Protein AF-A0A7V3QE35-F1 (afdb_monomer_lite)

Secondary structure (DSSP, 8-state):
---SS-HHHHHHHHHHHHHHHHHHHH-------HHHHHHHHHHHHHHHHHHHHHHHSS--SSTHHHHHH-TT---SB-TTSPBPEEEEETTTEEEEEE-TTTTSSS-SGGGS-EEEE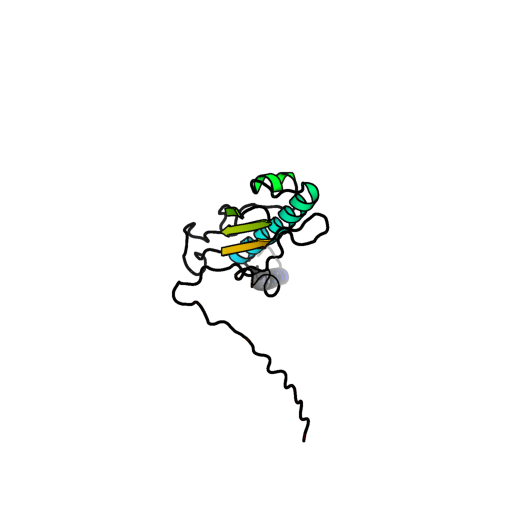EEPB-TTSPBS-----TT-TTTTT-TT--EE---TT--S-S---------------

Structure (mmCIF, N/CA/C/O backbone):
data_AF-A0A7V3QE35-F1
#
_entry.id   AF-A0A7V3QE35-F1
#
loop_
_atom_site.group_PDB
_atom_site.id
_atom_site.type_symbol
_atom_site.label_atom_id
_atom_site.label_alt_id
_atom_site.label_comp_id
_atom_site.label_asym_id
_atom_site.label_entity_id
_atom_site.label_seq_id
_atom_site.pdbx_PDB_ins_code
_atom_site.Cartn_x
_atom_site.Cartn_y
_atom_site.Cartn_z
_atom_site.occupancy
_atom_site.B_iso_or_equiv
_atom_site.auth_seq_id
_atom_site.auth_comp_id
_atom_site.auth_asym_id
_atom_site.auth_atom_id
_atom_site.pdbx_PDB_model_num
ATOM 1 N N . MET A 1 1 ? 42.810 25.151 -43.564 1.00 50.81 1 MET A N 1
ATOM 2 C CA . MET A 1 1 ? 42.186 25.463 -42.258 1.00 50.81 1 MET A CA 1
ATOM 3 C C . MET A 1 1 ? 43.028 24.820 -41.162 1.00 50.81 1 MET A C 1
ATOM 5 O O . MET A 1 1 ? 43.154 23.603 -41.152 1.00 50.81 1 MET A O 1
ATOM 9 N N . LYS A 1 2 ? 43.714 25.617 -40.331 1.00 57.84 2 LYS A N 1
ATOM 10 C CA . LYS A 1 2 ? 44.579 25.112 -39.246 1.00 57.84 2 LYS A CA 1
ATOM 11 C C . LYS A 1 2 ? 43.684 24.696 -38.074 1.00 57.84 2 LYS A C 1
ATOM 13 O O . LYS A 1 2 ? 42.766 25.433 -37.730 1.00 57.84 2 LYS A O 1
ATOM 18 N N . SER A 1 3 ? 43.899 23.505 -37.517 1.00 62.81 3 SER A N 1
ATOM 19 C CA . SER A 1 3 ? 43.069 22.973 -36.429 1.00 62.81 3 SER A CA 1
ATOM 20 C C . SER A 1 3 ? 43.090 23.911 -35.222 1.00 62.81 3 SER A C 1
ATOM 22 O O . SER A 1 3 ? 44.168 24.266 -34.752 1.00 62.81 3 SER A O 1
ATOM 24 N N . LEU A 1 4 ? 41.908 24.261 -34.716 1.00 70.75 4 LEU A N 1
ATOM 25 C CA . LEU A 1 4 ? 41.685 25.293 -33.695 1.00 70.75 4 LEU A CA 1
ATOM 26 C C . LEU A 1 4 ? 42.265 24.959 -32.300 1.00 70.75 4 LEU A C 1
ATOM 28 O O . LEU A 1 4 ? 42.264 25.818 -31.428 1.00 70.75 4 LEU A O 1
ATOM 32 N N . PHE A 1 5 ? 42.774 23.736 -32.079 1.00 64.31 5 PHE A N 1
ATOM 33 C CA . PHE A 1 5 ? 43.261 23.273 -30.773 1.00 64.31 5 PHE A CA 1
ATOM 34 C C . PHE A 1 5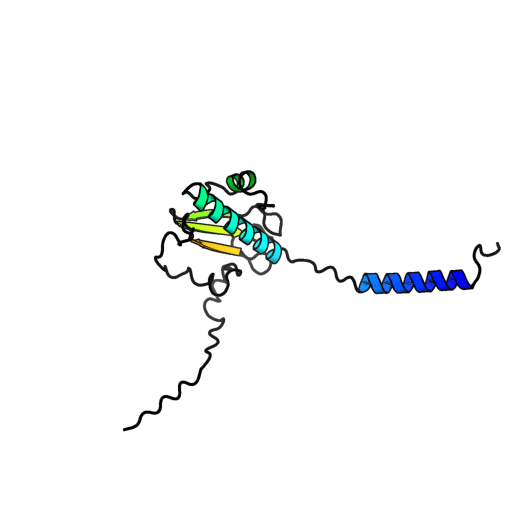 ? 44.579 22.480 -30.863 1.00 64.31 5 PHE A C 1
ATOM 36 O O . PHE A 1 5 ? 44.749 21.674 -31.789 1.00 64.31 5 PHE A O 1
ATOM 43 N N . PRO A 1 6 ? 45.502 22.652 -29.893 1.00 79.50 6 PRO A N 1
ATOM 44 C CA . PRO A 1 6 ? 46.772 21.931 -29.844 1.00 79.50 6 PRO A CA 1
ATOM 45 C C . PRO A 1 6 ? 46.554 20.421 -29.631 1.00 79.50 6 PRO A C 1
ATOM 47 O O . PRO A 1 6 ? 45.636 19.997 -28.928 1.00 79.50 6 PRO A O 1
ATOM 50 N N . LYS A 1 7 ? 47.419 19.584 -30.229 1.00 73.69 7 LYS A N 1
ATOM 51 C CA . LYS A 1 7 ? 47.351 18.106 -30.170 1.00 73.69 7 LYS A CA 1
ATOM 52 C C . LYS A 1 7 ? 47.069 17.504 -28.770 1.00 73.69 7 LYS A C 1
ATOM 54 O O . LYS A 1 7 ? 46.229 16.607 -28.723 1.00 73.69 7 LYS A O 1
ATOM 59 N N . PRO A 1 8 ? 47.668 17.965 -27.648 1.00 77.75 8 PRO A N 1
ATOM 60 C CA . PRO A 1 8 ? 47.385 17.388 -26.326 1.00 77.75 8 PRO A CA 1
ATOM 61 C C . PRO A 1 8 ? 45.942 17.611 -25.852 1.00 77.75 8 PRO A C 1
ATOM 63 O O . PRO A 1 8 ? 45.364 16.736 -25.216 1.00 77.75 8 PRO A O 1
ATOM 66 N N . TRP A 1 9 ? 45.318 18.735 -26.212 1.00 78.06 9 TRP A N 1
ATOM 67 C CA . TRP A 1 9 ? 43.931 19.022 -25.829 1.00 78.06 9 TRP A CA 1
ATOM 68 C C . TRP A 1 9 ? 42.937 18.104 -26.531 1.00 78.06 9 TRP A C 1
ATOM 70 O O . TRP A 1 9 ? 41.971 17.652 -25.926 1.00 78.06 9 TRP A O 1
ATOM 80 N N . ARG A 1 10 ? 43.205 17.757 -27.793 1.00 81.19 10 ARG A N 1
ATOM 81 C CA . ARG A 1 10 ? 42.373 16.809 -28.546 1.00 81.19 10 ARG A CA 1
ATOM 82 C C . ARG A 1 10 ? 42.381 15.421 -27.901 1.00 81.19 10 ARG A C 1
ATOM 84 O O . ARG A 1 10 ? 41.339 14.775 -27.864 1.00 81.19 10 ARG A O 1
ATOM 91 N N . MET A 1 11 ? 43.527 14.991 -27.367 1.00 82.19 11 MET A N 1
ATOM 92 C CA . MET A 1 11 ? 43.624 13.725 -26.634 1.00 82.19 11 MET A CA 1
ATOM 93 C C . MET A 1 11 ? 42.9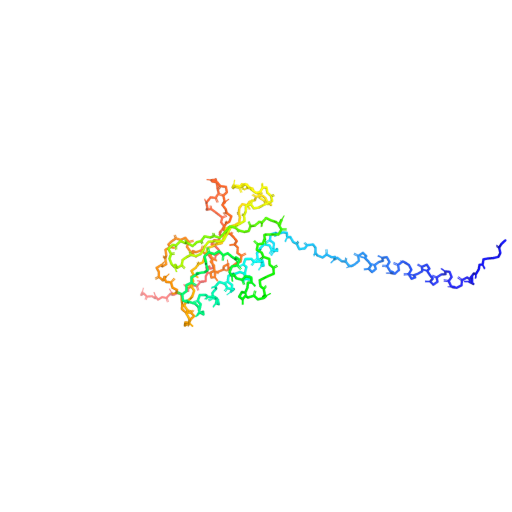21 13.786 -25.277 1.00 82.19 11 MET A C 1
ATOM 95 O O . MET A 1 11 ? 42.210 12.852 -24.929 1.00 82.19 11 MET A O 1
ATOM 99 N N . LEU A 1 12 ? 43.040 14.900 -24.550 1.00 84.88 12 LEU A N 1
ATOM 100 C CA . LEU A 1 12 ? 42.318 15.112 -23.292 1.00 84.88 12 LEU A CA 1
ATOM 101 C C . LEU A 1 12 ? 40.798 15.046 -23.472 1.00 84.88 12 LEU A C 1
ATOM 103 O O . LEU A 1 12 ? 40.135 14.332 -22.724 1.00 84.88 12 LEU A O 1
ATOM 107 N N . PHE A 1 13 ? 40.245 15.718 -24.486 1.00 86.00 13 PHE A N 1
ATOM 108 C CA . PHE A 1 13 ? 38.808 15.647 -24.772 1.00 86.00 13 PHE A CA 1
ATOM 109 C C . PHE A 1 13 ? 38.362 14.244 -25.195 1.00 86.00 13 PHE A C 1
ATOM 111 O O . PHE A 1 13 ? 37.300 13.793 -24.771 1.00 86.00 13 PHE A O 1
ATOM 118 N N . ALA A 1 14 ? 39.179 13.531 -25.978 1.00 85.25 14 ALA A N 1
ATOM 119 C CA . ALA A 1 14 ? 38.887 12.151 -26.354 1.00 85.25 14 ALA A CA 1
ATOM 120 C C . ALA A 1 14 ? 38.833 11.238 -25.118 1.00 85.25 14 ALA A C 1
ATOM 122 O O . ALA A 1 14 ? 37.825 10.560 -24.913 1.00 85.25 14 ALA A O 1
ATOM 123 N N . CYS A 1 15 ? 39.854 11.291 -24.255 1.00 88.06 15 CYS A N 1
ATOM 124 C CA . CYS A 1 15 ? 39.900 10.525 -23.009 1.00 88.06 15 CYS A CA 1
ATOM 125 C C . CYS A 1 15 ? 38.740 10.877 -22.073 1.00 88.06 15 CYS A C 1
ATOM 127 O O . CYS A 1 15 ? 38.105 9.975 -21.536 1.00 88.06 15 CYS A O 1
ATOM 129 N N . LEU A 1 16 ? 38.421 12.165 -21.914 1.00 89.69 16 LEU A N 1
ATOM 130 C CA . LEU A 1 16 ? 37.313 12.613 -21.071 1.00 89.69 16 LEU A CA 1
ATOM 131 C C . LEU A 1 16 ? 35.960 12.110 -21.597 1.00 89.69 16 LEU A C 1
ATOM 133 O O . LEU A 1 16 ? 35.123 11.691 -20.803 1.00 89.69 16 LEU A O 1
ATOM 137 N N . SER A 1 17 ? 35.760 12.086 -22.921 1.00 86.00 17 SER A N 1
ATOM 138 C CA . SER A 1 17 ? 34.525 11.559 -23.519 1.00 86.00 17 SER A CA 1
ATOM 139 C C . SER A 1 17 ? 34.371 10.049 -23.312 1.00 86.00 17 SER A C 1
ATOM 141 O O . SER A 1 17 ? 33.277 9.582 -23.001 1.00 86.00 17 SER A O 1
ATOM 143 N N . VAL A 1 18 ? 35.469 9.289 -23.405 1.00 89.88 18 VAL A N 1
ATOM 144 C CA . VAL A 1 18 ? 35.471 7.842 -23.151 1.00 89.88 18 VAL A CA 1
ATOM 145 C C . VAL A 1 18 ? 35.205 7.570 -21.673 1.00 89.88 18 VAL A C 1
ATOM 147 O O . VAL A 1 18 ? 34.380 6.720 -21.347 1.00 89.88 18 VAL A O 1
ATOM 150 N N . LEU A 1 19 ? 35.837 8.330 -20.774 1.00 88.44 19 LEU A N 1
ATOM 151 C CA . LEU A 1 19 ? 35.637 8.190 -19.333 1.00 88.44 19 LEU A CA 1
ATOM 152 C C . LEU A 1 19 ? 34.190 8.509 -18.930 1.00 88.44 19 LEU A C 1
ATOM 154 O O . LEU A 1 19 ? 33.588 7.760 -18.165 1.00 88.44 19 LEU A O 1
ATOM 158 N N . ALA A 1 20 ? 33.611 9.577 -19.489 1.00 85.81 20 ALA A N 1
ATOM 159 C CA . ALA A 1 20 ? 32.211 9.936 -19.284 1.00 85.81 20 ALA A CA 1
ATOM 160 C C . ALA A 1 20 ? 31.256 8.860 -19.827 1.00 85.81 20 ALA A C 1
ATOM 162 O O . ALA A 1 20 ? 30.291 8.507 -19.154 1.00 85.81 20 ALA A O 1
ATOM 163 N N . GLY A 1 21 ? 31.545 8.287 -21.001 1.00 83.56 21 GLY A N 1
ATOM 164 C CA . GLY A 1 21 ? 30.770 7.180 -21.564 1.00 83.56 21 GLY A CA 1
ATOM 165 C C . GLY A 1 21 ? 30.778 5.937 -20.670 1.00 83.56 21 GLY A C 1
ATOM 166 O O . GLY A 1 21 ? 29.724 5.359 -20.416 1.00 83.56 21 GLY A O 1
ATOM 167 N N . VAL A 1 22 ? 31.941 5.565 -20.125 1.00 83.94 22 VAL A N 1
ATOM 168 C CA . VAL A 1 22 ? 32.060 4.445 -19.175 1.00 83.94 22 VAL A CA 1
ATOM 169 C C . VAL A 1 22 ? 31.296 4.739 -17.880 1.00 83.94 22 VAL A C 1
ATOM 171 O O . VAL A 1 22 ? 30.540 3.888 -17.420 1.00 83.94 22 VAL A O 1
ATOM 174 N N . LEU A 1 23 ? 31.412 5.950 -17.328 1.00 80.62 23 LEU A N 1
ATOM 175 C CA . LEU A 1 23 ? 30.668 6.373 -16.134 1.00 80.62 23 LEU A CA 1
ATOM 176 C C . LEU A 1 23 ? 29.146 6.296 -16.327 1.00 80.62 23 LEU A C 1
ATOM 178 O O . LEU A 1 23 ? 28.443 5.813 -15.443 1.00 80.62 23 LEU A O 1
ATOM 182 N N . LEU A 1 24 ? 28.639 6.707 -17.491 1.00 75.12 24 LEU A N 1
ATOM 183 C CA . LEU A 1 24 ? 27.208 6.647 -17.799 1.00 75.12 24 LEU A CA 1
ATOM 184 C C . LEU A 1 24 ? 26.694 5.209 -17.956 1.00 75.12 24 LEU A C 1
ATOM 186 O O . LEU A 1 24 ? 25.580 4.923 -17.530 1.00 75.12 24 LEU A O 1
ATOM 190 N N . ILE A 1 25 ? 27.503 4.293 -18.502 1.00 74.38 25 ILE A N 1
ATOM 191 C CA . ILE A 1 25 ? 27.158 2.861 -18.588 1.00 74.38 25 ILE A CA 1
ATOM 192 C C . ILE A 1 25 ? 27.103 2.220 -17.191 1.00 74.38 25 ILE A C 1
ATOM 194 O O . ILE A 1 25 ? 26.323 1.301 -16.953 1.00 74.38 25 ILE A O 1
ATOM 198 N N . TRP A 1 26 ? 27.913 2.710 -16.250 1.00 75.38 26 TRP A N 1
ATOM 199 C CA . TRP A 1 26 ? 27.956 2.201 -14.877 1.00 75.38 26 TRP A CA 1
ATOM 200 C C . TRP A 1 26 ? 26.853 2.780 -13.984 1.00 75.38 26 TRP A C 1
ATOM 202 O O . TRP A 1 26 ? 26.513 2.169 -12.967 1.00 75.38 26 TRP A O 1
ATOM 212 N N . CYS A 1 27 ? 26.229 3.892 -14.384 1.00 73.00 27 CYS A N 1
ATOM 213 C CA . CYS A 1 27 ? 24.982 4.382 -13.802 1.00 73.00 27 CYS A CA 1
ATOM 214 C C . CYS A 1 27 ? 23.812 3.461 -14.180 1.00 73.00 27 CYS A C 1
ATOM 216 O O . CYS A 1 27 ? 22.945 3.795 -14.984 1.00 73.00 27 CYS A O 1
ATOM 218 N N . ASN A 1 28 ? 23.768 2.286 -13.559 1.00 61.97 28 ASN A N 1
ATOM 219 C CA . ASN A 1 28 ? 22.600 1.420 -13.573 1.00 61.97 28 ASN A CA 1
ATOM 220 C C . ASN A 1 28 ? 21.475 2.119 -12.803 1.00 61.97 28 ASN A C 1
ATOM 222 O O . ASN A 1 28 ? 21.395 2.036 -11.579 1.00 61.97 28 ASN A O 1
ATOM 226 N N . VAL A 1 29 ? 20.607 2.833 -13.520 1.00 64.62 29 VAL A N 1
ATOM 227 C CA . VAL A 1 29 ? 19.340 3.307 -12.964 1.00 64.62 29 VAL A CA 1
ATOM 228 C C . VAL A 1 29 ? 18.484 2.071 -12.708 1.00 64.62 29 VAL A C 1
ATOM 230 O O . VAL A 1 29 ? 17.982 1.441 -13.638 1.00 64.62 29 VAL A O 1
ATOM 233 N N . SER A 1 30 ? 18.339 1.693 -11.442 1.00 62.91 30 SER A N 1
ATOM 234 C CA . SER A 1 30 ? 17.440 0.623 -11.030 1.00 62.91 30 SER A CA 1
ATOM 235 C C . SER A 1 30 ? 15.997 1.049 -11.312 1.00 62.91 30 SER A C 1
ATOM 237 O O . SER A 1 30 ? 15.417 1.890 -10.623 1.00 62.91 30 SER A O 1
ATOM 239 N N . ILE A 1 31 ? 15.408 0.486 -12.369 1.00 73.50 31 ILE A N 1
ATOM 240 C CA . ILE A 1 31 ? 13.992 0.677 -12.688 1.00 73.50 31 ILE A CA 1
ATOM 241 C C . ILE A 1 31 ? 13.185 -0.049 -11.610 1.00 73.50 31 ILE A C 1
ATOM 243 O O . ILE A 1 31 ? 13.071 -1.272 -11.622 1.00 73.50 31 ILE A O 1
ATOM 247 N N . ILE A 1 32 ? 12.640 0.713 -10.661 1.00 80.50 32 ILE A N 1
ATOM 248 C CA . ILE A 1 32 ? 11.730 0.187 -9.637 1.00 80.50 32 ILE A CA 1
ATOM 249 C C . ILE A 1 32 ? 10.487 -0.360 -10.337 1.00 80.50 32 ILE A C 1
ATOM 251 O O . ILE A 1 32 ? 9.822 0.391 -11.066 1.00 80.50 32 ILE A O 1
ATOM 255 N N . SER A 1 33 ? 10.175 -1.632 -10.085 1.00 86.94 33 SER A N 1
ATOM 256 C CA . SER A 1 33 ? 9.019 -2.308 -10.668 1.00 86.94 33 SER A CA 1
ATOM 257 C C . SER A 1 33 ? 7.698 -1.637 -10.233 1.00 86.94 33 SER A C 1
ATOM 259 O O . SER A 1 33 ? 7.607 -1.112 -9.115 1.00 86.94 33 SER A O 1
ATOM 261 N N . PRO A 1 34 ? 6.662 -1.593 -11.091 1.00 89.56 34 PRO A N 1
ATOM 262 C CA . PRO A 1 34 ? 5.328 -1.122 -10.706 1.00 89.56 34 PRO A CA 1
ATOM 263 C C . PRO A 1 34 ? 4.763 -1.846 -9.478 1.00 89.56 34 PRO A C 1
ATOM 265 O O . PRO A 1 34 ? 4.091 -1.243 -8.642 1.00 89.56 34 PRO A O 1
ATOM 268 N N . GLU A 1 35 ? 5.070 -3.128 -9.332 1.00 86.75 35 GLU A N 1
ATOM 269 C CA . GLU A 1 35 ? 4.676 -3.952 -8.199 1.00 86.75 35 GLU A CA 1
ATOM 270 C C . GLU A 1 35 ? 5.264 -3.400 -6.891 1.00 86.75 35 GLU A C 1
ATOM 272 O O . GLU A 1 35 ? 4.527 -3.182 -5.927 1.00 86.75 35 GLU A O 1
ATOM 277 N N . ASP A 1 36 ? 6.563 -3.085 -6.878 1.00 85.12 36 ASP A N 1
ATOM 278 C CA . ASP A 1 36 ? 7.249 -2.532 -5.702 1.00 85.12 36 ASP A CA 1
ATOM 279 C C . ASP A 1 36 ? 6.741 -1.127 -5.346 1.00 85.12 36 ASP A C 1
ATOM 281 O O . ASP A 1 36 ? 6.594 -0.780 -4.167 1.00 85.12 36 ASP A O 1
ATOM 285 N N . ARG A 1 37 ? 6.420 -0.311 -6.361 1.00 86.62 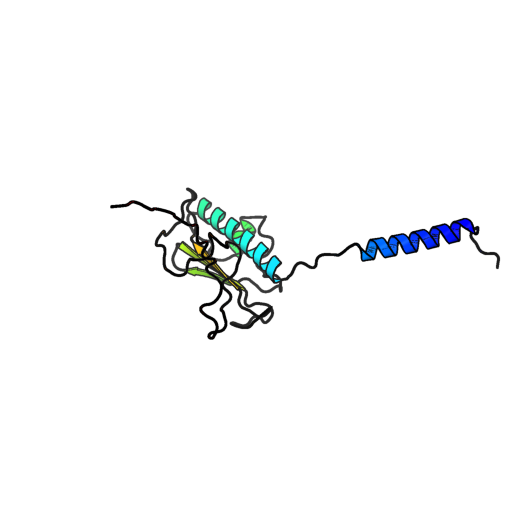37 ARG A N 1
ATOM 286 C CA . ARG A 1 37 ? 5.778 0.999 -6.149 1.00 86.62 37 ARG A CA 1
ATOM 287 C C . ARG A 1 37 ? 4.396 0.842 -5.530 1.00 86.62 37 ARG A C 1
ATOM 289 O O . ARG A 1 37 ? 4.108 1.508 -4.541 1.00 86.62 37 ARG A O 1
ATOM 296 N N . THR A 1 38 ? 3.578 -0.066 -6.067 1.00 89.75 38 THR A N 1
ATOM 297 C CA . THR A 1 38 ? 2.243 -0.374 -5.527 1.00 89.75 38 THR A CA 1
ATOM 298 C C . THR A 1 38 ? 2.350 -0.776 -4.065 1.00 89.75 38 THR A C 1
ATOM 300 O O . THR A 1 38 ? 1.647 -0.249 -3.206 1.00 89.75 38 THR A O 1
ATOM 303 N N . TYR A 1 39 ? 3.284 -1.674 -3.772 1.00 84.06 39 TYR A N 1
ATOM 304 C CA . TYR A 1 39 ? 3.542 -2.154 -2.429 1.00 84.06 39 TYR A CA 1
ATOM 305 C C . TYR A 1 39 ? 3.940 -1.018 -1.460 1.00 84.06 39 TYR A C 1
ATOM 307 O O . TYR A 1 39 ? 3.432 -0.949 -0.335 1.00 84.06 39 TYR A O 1
ATOM 315 N N . THR A 1 40 ? 4.789 -0.088 -1.902 1.00 83.44 40 THR A N 1
ATOM 316 C CA . THR A 1 40 ? 5.190 1.084 -1.108 1.00 83.44 40 THR A CA 1
ATOM 317 C C . THR A 1 40 ? 3.992 1.994 -0.824 1.00 83.44 40 THR A C 1
ATOM 319 O O . THR A 1 40 ? 3.777 2.371 0.330 1.00 83.44 40 THR A O 1
ATOM 322 N N . SER A 1 41 ? 3.165 2.282 -1.835 1.00 86.38 41 SER A N 1
ATOM 323 C CA . SER A 1 41 ? 1.946 3.088 -1.678 1.00 86.38 41 SER A CA 1
ATOM 324 C C . SER A 1 41 ? 0.978 2.460 -0.671 1.00 86.38 41 SER A C 1
ATOM 326 O O . SER A 1 41 ? 0.525 3.129 0.256 1.00 86.38 41 SER A O 1
ATOM 328 N N . VAL A 1 42 ? 0.711 1.154 -0.785 1.00 86.38 42 VAL A N 1
ATOM 329 C CA . VAL A 1 42 ? -0.178 0.431 0.143 1.00 86.38 42 VAL A CA 1
ATOM 330 C C . VAL A 1 42 ? 0.370 0.440 1.573 1.00 86.38 42 VAL A C 1
ATOM 332 O O . VAL A 1 42 ? -0.392 0.584 2.531 1.00 86.38 42 VAL A O 1
ATOM 335 N N . SER A 1 43 ? 1.691 0.338 1.734 1.00 81.69 43 SER A N 1
ATOM 336 C CA . SER A 1 43 ? 2.342 0.395 3.047 1.00 81.69 43 SER A CA 1
ATOM 337 C C . SER A 1 43 ? 2.181 1.764 3.714 1.00 81.69 43 SER A C 1
ATOM 339 O O . SER A 1 43 ? 1.892 1.832 4.910 1.00 81.69 43 SER A O 1
ATOM 341 N N . MET A 1 44 ? 2.301 2.852 2.948 1.00 82.94 44 MET A N 1
ATOM 342 C CA . MET A 1 44 ? 2.048 4.210 3.442 1.00 82.94 44 MET A CA 1
ATOM 343 C C . MET A 1 44 ? 0.574 4.404 3.810 1.00 82.94 44 MET A C 1
ATOM 345 O O . MET A 1 44 ? 0.275 4.882 4.905 1.00 82.94 44 MET A O 1
ATOM 349 N N . LEU A 1 45 ? -0.346 3.951 2.950 1.00 87.94 45 LEU A N 1
ATOM 350 C CA . LEU A 1 45 ? -1.787 4.031 3.203 1.00 87.94 45 LEU A CA 1
ATOM 351 C C . LEU A 1 45 ? -2.189 3.309 4.481 1.00 87.94 45 LEU A C 1
ATOM 353 O O . LEU A 1 45 ? -2.960 3.837 5.271 1.00 87.94 45 LEU A O 1
ATOM 357 N N . ARG A 1 46 ? -1.642 2.122 4.732 1.00 84.56 46 ARG A N 1
ATOM 358 C CA . ARG A 1 46 ? -1.904 1.392 5.972 1.00 84.56 46 ARG A CA 1
ATOM 359 C C . ARG A 1 46 ? -1.509 2.195 7.209 1.00 84.56 46 ARG A C 1
ATOM 361 O O . ARG A 1 46 ? -2.242 2.185 8.199 1.00 84.56 46 ARG A O 1
ATOM 368 N N . THR A 1 47 ? -0.333 2.816 7.195 1.00 82.31 47 THR A N 1
ATOM 369 C CA . THR A 1 47 ? 0.126 3.635 8.322 1.00 82.31 47 THR A CA 1
ATOM 370 C C . THR A 1 47 ? -0.819 4.812 8.523 1.00 82.31 47 THR A C 1
ATOM 372 O O . THR A 1 47 ? -1.323 4.981 9.629 1.00 82.31 47 THR A O 1
ATOM 375 N N . ALA A 1 48 ? -1.165 5.520 7.446 1.00 86.25 48 ALA A N 1
ATOM 376 C CA . ALA A 1 48 ? -2.114 6.629 7.480 1.00 86.25 48 ALA A CA 1
ATOM 377 C C . ALA A 1 48 ? -3.497 6.208 8.008 1.00 86.25 48 ALA A C 1
ATOM 379 O O . ALA A 1 48 ? -4.058 6.884 8.862 1.00 86.25 48 ALA A O 1
ATOM 380 N N . ILE A 1 49 ? -4.023 5.057 7.572 1.00 88.00 49 ILE A N 1
ATOM 381 C CA . ILE A 1 49 ? -5.300 4.507 8.052 1.00 88.00 49 ILE A CA 1
ATOM 382 C C . ILE A 1 49 ? -5.243 4.227 9.554 1.00 88.00 49 ILE A C 1
ATOM 384 O O . ILE A 1 49 ? -6.173 4.574 10.273 1.00 88.00 49 ILE A O 1
ATOM 388 N N . ASN A 1 50 ? -4.168 3.607 10.046 1.00 84.38 50 ASN A N 1
ATOM 389 C CA . ASN A 1 50 ? -4.045 3.327 11.477 1.00 84.38 50 ASN A CA 1
ATOM 390 C C . ASN A 1 50 ? -3.920 4.615 12.299 1.00 84.38 50 ASN A C 1
ATOM 392 O O . ASN A 1 50 ? -4.566 4.720 13.337 1.00 84.38 50 ASN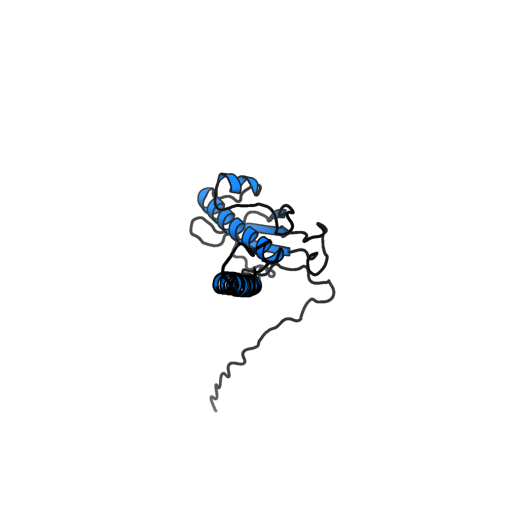 A O 1
ATOM 396 N N . SER A 1 51 ? -3.152 5.602 11.828 1.00 83.00 51 SER A N 1
ATOM 397 C CA . SER A 1 51 ? -3.075 6.922 12.465 1.00 83.00 51 SER A CA 1
ATOM 398 C C . SER A 1 51 ? -4.443 7.608 12.494 1.00 83.00 51 SER A C 1
ATOM 400 O O . SER A 1 51 ? -4.869 8.104 13.535 1.00 83.00 51 SER A O 1
ATOM 402 N N . PHE A 1 52 ? -5.177 7.558 11.380 1.00 87.81 52 PHE A N 1
ATOM 403 C CA . PHE A 1 52 ? -6.519 8.117 11.276 1.00 87.81 52 PHE A CA 1
ATOM 404 C C . PHE A 1 52 ? -7.489 7.458 12.262 1.00 87.81 52 PHE A C 1
ATOM 406 O O . PHE A 1 52 ? -8.229 8.157 12.950 1.00 87.81 52 PHE A O 1
ATOM 413 N N . VAL A 1 53 ? -7.466 6.127 12.368 1.00 87.25 53 VAL A N 1
ATOM 414 C CA . VAL A 1 53 ? -8.303 5.378 13.317 1.00 87.25 53 VAL A CA 1
ATOM 415 C C . VAL A 1 53 ? -7.928 5.707 14.757 1.00 87.25 53 VAL A C 1
ATOM 417 O O . VAL A 1 53 ? -8.819 5.915 15.575 1.00 87.25 53 VAL A O 1
ATOM 420 N N . ALA A 1 54 ? -6.636 5.808 15.070 1.00 83.25 54 ALA A N 1
ATOM 421 C CA . ALA A 1 54 ? -6.179 6.184 16.403 1.00 83.25 54 ALA A CA 1
ATOM 422 C C . ALA A 1 54 ? -6.665 7.587 16.808 1.00 83.25 54 ALA A C 1
ATOM 424 O O . ALA A 1 54 ? -7.023 7.792 17.965 1.00 83.25 54 ALA A O 1
ATOM 425 N N . ALA A 1 55 ? -6.722 8.531 15.864 1.00 84.75 55 ALA A N 1
ATOM 426 C CA . ALA A 1 55 ? -7.169 9.898 16.124 1.00 84.75 55 ALA A CA 1
ATOM 427 C C . ALA A 1 55 ? -8.698 10.068 16.127 1.00 84.75 55 ALA A C 1
ATOM 429 O O . ALA A 1 55 ? -9.223 10.849 16.916 1.00 84.75 55 ALA A O 1
ATOM 430 N N . ASN A 1 56 ? -9.418 9.358 15.253 1.00 87.69 56 ASN A N 1
ATOM 431 C CA . ASN A 1 56 ? -10.851 9.579 15.016 1.00 87.69 56 ASN A CA 1
ATOM 432 C C . ASN A 1 56 ? -11.750 8.463 15.571 1.00 87.69 56 ASN A C 1
ATOM 434 O O . ASN A 1 56 ? -12.973 8.577 15.518 1.00 87.69 56 ASN A O 1
ATOM 438 N N . GLY A 1 57 ? -11.176 7.353 16.042 1.00 85.94 57 GLY A N 1
ATOM 439 C CA . GLY A 1 57 ? -11.915 6.187 16.539 1.00 85.94 57 GLY A CA 1
ATOM 440 C C . GLY A 1 57 ? -12.681 5.402 15.466 1.00 85.94 57 GLY A C 1
ATOM 441 O O . GLY A 1 57 ? -13.418 4.477 15.798 1.00 85.94 57 GLY A O 1
ATOM 442 N N . ARG A 1 58 ? -12.523 5.750 14.182 1.00 88.38 58 ARG A N 1
ATOM 443 C CA . ARG A 1 58 ? -13.187 5.104 13.040 1.00 88.38 58 ARG A CA 1
ATOM 444 C C . ARG A 1 58 ? -12.244 4.952 11.853 1.00 88.38 58 ARG A C 1
ATOM 446 O O . ARG A 1 58 ? -11.303 5.726 11.702 1.00 88.38 58 ARG A O 1
ATOM 453 N N . ALA A 1 59 ? -12.535 3.994 10.978 1.00 88.50 59 ALA A N 1
ATOM 454 C CA . ALA A 1 59 ? -11.892 3.911 9.670 1.00 88.50 59 ALA A CA 1
ATOM 455 C C . ALA A 1 59 ? -12.315 5.096 8.774 1.00 88.50 59 ALA A C 1
ATOM 457 O O . ALA A 1 59 ? -13.422 5.629 8.945 1.00 88.50 59 ALA A O 1
ATOM 458 N N . PRO A 1 60 ? -11.463 5.522 7.826 1.00 90.06 60 PRO A N 1
ATOM 459 C CA . PRO A 1 60 ? -11.872 6.483 6.808 1.00 90.06 60 PRO A CA 1
ATOM 460 C C . PRO A 1 60 ? -12.935 5.855 5.892 1.00 90.06 60 PRO A C 1
ATOM 462 O O . PRO A 1 60 ? -12.911 4.651 5.637 1.00 90.06 60 PRO A O 1
ATOM 465 N N . THR A 1 61 ? -13.881 6.653 5.393 1.00 90.69 61 THR A N 1
ATOM 466 C CA . THR A 1 61 ? -14.938 6.154 4.491 1.00 90.69 61 THR A CA 1
ATOM 467 C C . THR A 1 61 ? -14.371 5.858 3.104 1.00 90.69 61 THR A C 1
ATOM 469 O O . THR A 1 61 ? -14.790 4.920 2.430 1.00 90.69 61 THR A O 1
ATOM 472 N N . ASN A 1 62 ? -13.398 6.663 2.681 1.00 89.88 62 ASN A N 1
ATOM 473 C CA . ASN A 1 62 ? -12.666 6.540 1.428 1.00 89.88 62 ASN A CA 1
ATOM 474 C C . ASN A 1 62 ? -11.197 6.941 1.639 1.00 89.88 62 ASN A C 1
ATOM 476 O O . ASN A 1 62 ? -10.831 7.494 2.674 1.00 89.88 62 ASN A O 1
ATOM 480 N N . LEU A 1 63 ? -10.341 6.653 0.659 1.00 88.25 63 LEU A N 1
ATOM 481 C CA . LEU A 1 63 ? -8.920 6.991 0.760 1.00 88.25 63 LEU A CA 1
ATOM 482 C C . LEU A 1 63 ? -8.638 8.497 0.614 1.00 88.25 63 LEU A C 1
ATOM 484 O O . LEU A 1 63 ? -7.579 8.943 1.048 1.00 88.25 63 LEU A O 1
ATOM 488 N N . ASP A 1 64 ? -9.560 9.285 0.057 1.00 87.81 64 ASP A N 1
ATOM 489 C CA . ASP A 1 64 ? -9.376 10.732 -0.116 1.00 87.81 64 ASP A CA 1
ATOM 490 C C . ASP A 1 64 ? -9.353 11.472 1.230 1.00 87.81 64 ASP A C 1
ATOM 492 O O . ASP A 1 64 ? -8.583 12.419 1.394 1.00 87.81 64 ASP A O 1
ATOM 496 N N . GLU A 1 65 ? -10.096 10.981 2.235 1.00 88.19 65 GLU A N 1
ATOM 497 C CA . GLU A 1 65 ? -10.025 11.476 3.623 1.00 88.19 65 GLU A CA 1
ATOM 498 C C . GLU A 1 65 ? -8.588 11.453 4.179 1.00 88.19 65 GLU A C 1
ATOM 500 O O . GLU A 1 65 ? -8.231 12.275 5.024 1.00 88.19 65 GLU A O 1
ATOM 505 N N . LEU A 1 66 ? -7.740 10.537 3.693 1.00 84.81 66 LEU A N 1
ATOM 506 C CA . LEU A 1 66 ? -6.357 10.411 4.148 1.00 84.81 66 LEU A CA 1
ATOM 507 C C . LEU A 1 66 ? -5.426 11.445 3.519 1.00 84.81 66 LEU A C 1
ATOM 509 O O . LEU A 1 66 ? -4.458 11.823 4.169 1.00 84.81 66 LEU A O 1
ATOM 513 N N . ILE A 1 67 ? -5.700 11.920 2.299 1.00 78.38 67 ILE A N 1
ATOM 514 C CA . ILE A 1 67 ? -4.847 12.921 1.632 1.00 78.38 67 ILE A CA 1
ATOM 515 C C . ILE A 1 67 ? -4.849 14.225 2.431 1.00 78.38 67 ILE A C 1
ATOM 517 O O . ILE A 1 67 ? -3.811 14.860 2.602 1.00 78.38 67 ILE A O 1
ATOM 521 N N . SER A 1 68 ? -6.016 14.626 2.938 1.00 75.00 68 SER A N 1
ATOM 522 C CA . SER A 1 68 ? -6.145 15.835 3.756 1.00 75.00 68 SER A CA 1
ATOM 523 C C . SER A 1 68 ? -5.569 15.668 5.162 1.00 75.00 68 SER A C 1
ATOM 525 O O . SER A 1 68 ? -5.181 16.658 5.777 1.00 75.00 68 SER A O 1
ATOM 527 N N . TYR A 1 69 ? -5.528 14.437 5.674 1.00 74.81 69 TYR A N 1
ATOM 528 C CA . TYR A 1 69 ? -5.090 14.139 7.036 1.00 74.81 69 TYR A CA 1
ATOM 529 C C . TYR A 1 69 ? -3.578 13.893 7.143 1.00 74.81 69 TYR A C 1
ATOM 531 O O . TYR A 1 69 ? -2.948 14.352 8.091 1.00 74.81 69 TYR A O 1
ATOM 539 N N . GLU A 1 70 ? -2.991 13.181 6.180 1.00 76.75 70 GLU A N 1
ATOM 540 C CA . GLU A 1 70 ? -1.627 12.666 6.263 1.00 76.75 70 GLU A CA 1
ATOM 541 C C . GLU A 1 70 ? -0.810 13.063 5.016 1.00 76.75 70 GLU A C 1
ATOM 543 O O . GLU A 1 70 ? -0.887 12.399 3.977 1.00 76.75 70 GLU A O 1
ATOM 548 N N . PRO A 1 71 ? 0.039 14.106 5.107 1.00 72.62 71 PRO A N 1
ATOM 549 C CA . PRO A 1 71 ? 0.812 14.616 3.971 1.00 72.62 71 PRO A CA 1
ATOM 550 C C . PRO A 1 71 ? 1.789 13.598 3.367 1.00 72.62 71 PRO A C 1
ATOM 552 O O . PRO A 1 71 ? 2.268 13.783 2.246 1.00 72.62 71 PRO A O 1
ATOM 555 N N . CYS A 1 72 ? 2.131 12.530 4.100 1.00 66.50 72 CYS A N 1
ATOM 556 C CA . CYS A 1 72 ? 2.996 11.474 3.581 1.00 66.50 72 CYS A CA 1
ATOM 557 C C . CYS A 1 72 ? 2.285 10.520 2.605 1.00 66.50 72 CYS A C 1
ATOM 559 O O . CYS A 1 72 ? 2.964 9.797 1.868 1.00 66.50 72 CYS A O 1
ATOM 561 N N . VAL A 1 73 ? 0.949 10.557 2.515 1.00 77.56 73 VAL A N 1
ATOM 562 C CA . VAL A 1 73 ? 0.186 9.853 1.476 1.00 77.56 73 VAL A CA 1
ATOM 563 C C . VAL A 1 73 ? 0.333 10.608 0.157 1.00 77.56 73 VAL A C 1
ATOM 565 O O . VAL A 1 73 ? -0.362 11.576 -0.129 1.00 77.56 73 VAL A O 1
ATOM 568 N N . ARG A 1 74 ? 1.282 10.158 -0.668 1.00 69.25 74 ARG A N 1
ATOM 569 C CA . ARG A 1 74 ? 1.626 10.825 -1.935 1.00 69.25 74 ARG A CA 1
ATOM 570 C C . ARG A 1 74 ? 0.721 10.453 -3.103 1.00 69.25 74 ARG A C 1
ATOM 572 O O . ARG A 1 74 ? 0.657 11.188 -4.084 1.00 69.25 74 ARG A O 1
ATOM 579 N N . THR A 1 75 ? 0.094 9.283 -3.054 1.00 81.75 75 THR A N 1
ATOM 580 C CA . THR A 1 75 ? -0.752 8.788 -4.139 1.00 81.75 75 THR A CA 1
ATOM 581 C C . THR A 1 75 ? -1.726 7.734 -3.632 1.00 81.75 75 THR A C 1
ATOM 583 O O . THR A 1 75 ? -1.401 6.961 -2.731 1.00 81.75 75 THR A O 1
ATOM 586 N N . LEU A 1 76 ? -2.906 7.698 -4.247 1.00 88.88 76 LEU A N 1
ATOM 587 C CA . LEU A 1 76 ? -3.910 6.647 -4.066 1.00 88.88 76 LEU A CA 1
ATOM 588 C C . LEU A 1 76 ? -3.888 5.626 -5.211 1.00 88.88 76 LEU A C 1
ATOM 590 O O . LEU A 1 76 ? -4.769 4.773 -5.301 1.00 88.88 76 LEU A O 1
ATOM 594 N N . ASN A 1 77 ? -2.886 5.719 -6.088 1.00 93.25 77 ASN A N 1
ATOM 595 C CA . ASN A 1 77 ? -2.751 4.864 -7.254 1.00 93.25 77 ASN A CA 1
ATOM 596 C C . ASN A 1 77 ? -1.692 3.779 -7.035 1.00 93.25 77 ASN A C 1
ATOM 598 O O . ASN A 1 77 ? -0.736 3.935 -6.267 1.00 93.25 77 ASN A O 1
ATOM 602 N N . ASP A 1 78 ? -1.856 2.678 -7.758 1.00 92.25 78 ASP A N 1
ATOM 603 C CA . ASP A 1 78 ? -0.852 1.636 -7.899 1.00 92.25 78 ASP A CA 1
ATOM 604 C C . ASP A 1 78 ? 0.305 2.072 -8.821 1.00 92.25 78 ASP A C 1
ATOM 606 O O . ASP A 1 78 ? 0.318 3.162 -9.402 1.00 92.25 78 ASP A O 1
ATOM 610 N N . GLY A 1 79 ? 1.316 1.217 -8.961 1.00 90.56 79 GLY A N 1
ATOM 611 C CA . GLY A 1 79 ? 2.497 1.493 -9.777 1.00 90.56 79 GLY A CA 1
ATOM 612 C C . GLY A 1 79 ? 2.246 1.512 -11.286 1.00 90.56 79 GLY A C 1
ATOM 613 O O . GLY A 1 79 ? 3.137 1.934 -12.024 1.00 90.56 79 GLY A O 1
ATOM 614 N N . TRP A 1 80 ? 1.065 1.090 -11.745 1.00 93.38 80 TRP A N 1
ATOM 615 C CA . TRP A 1 80 ? 0.609 1.227 -13.131 1.00 93.38 80 TRP A CA 1
ATOM 616 C C . TRP A 1 80 ? -0.274 2.469 -13.335 1.00 93.38 80 TRP A C 1
ATOM 618 O O . TRP A 1 80 ? -0.677 2.753 -14.463 1.00 93.38 80 TRP A O 1
ATOM 628 N N . GLY A 1 81 ? -0.543 3.233 -12.271 1.00 92.88 81 GLY A N 1
ATOM 629 C CA . GLY A 1 81 ? -1.349 4.451 -12.300 1.00 92.88 81 GLY A CA 1
ATOM 630 C C . GLY A 1 81 ? -2.852 4.211 -12.154 1.00 92.88 81 GLY A C 1
ATOM 631 O O . GLY A 1 81 ? -3.633 5.119 -12.435 1.00 92.88 81 GLY A O 1
ATOM 632 N N . ASN A 1 82 ? -3.279 3.019 -11.734 1.00 93.62 82 ASN A N 1
ATOM 633 C CA . ASN A 1 82 ? -4.688 2.728 -11.485 1.00 93.62 82 ASN A CA 1
ATOM 634 C C . ASN A 1 82 ? -5.073 3.075 -10.045 1.00 93.62 82 ASN A C 1
ATOM 636 O O . ASN A 1 82 ? -4.273 2.829 -9.143 1.00 93.62 82 ASN A O 1
ATOM 640 N N . PRO A 1 83 ? -6.295 3.575 -9.795 1.00 93.00 83 PRO A N 1
ATOM 641 C CA . PRO A 1 83 ? -6.778 3.792 -8.436 1.00 93.00 83 PRO A CA 1
ATOM 642 C C . PRO A 1 83 ? -6.801 2.494 -7.623 1.00 93.00 83 PRO A C 1
ATOM 644 O O . PRO A 1 83 ? -7.254 1.455 -8.110 1.00 93.00 83 PRO A O 1
ATOM 647 N N . LEU A 1 84 ? -6.347 2.563 -6.372 1.00 92.62 84 LEU A N 1
ATOM 648 C CA . LEU A 1 84 ? -6.450 1.452 -5.434 1.00 92.62 84 LEU A CA 1
ATOM 649 C C . LEU A 1 84 ? -7.894 1.283 -4.958 1.00 92.62 84 LEU A C 1
ATOM 651 O O . LEU A 1 84 ? -8.582 2.243 -4.613 1.00 92.62 84 LEU A O 1
ATOM 655 N N . ILE A 1 85 ? -8.339 0.034 -4.888 1.00 92.75 85 ILE A N 1
ATOM 656 C CA . ILE A 1 85 ? -9.664 -0.321 -4.389 1.00 92.75 85 ILE A CA 1
ATOM 657 C C . ILE A 1 85 ? -9.569 -0.483 -2.877 1.00 92.75 85 ILE A C 1
ATOM 659 O O . ILE A 1 85 ? -8.847 -1.354 -2.397 1.00 92.75 85 ILE A O 1
ATOM 663 N N . TYR A 1 86 ? -10.318 0.326 -2.135 1.00 92.31 86 TYR A N 1
ATOM 664 C CA . TYR A 1 86 ? -10.391 0.284 -0.676 1.00 92.31 86 TYR A CA 1
ATOM 665 C C . TYR A 1 86 ? -11.750 -0.226 -0.211 1.00 92.31 86 TYR A C 1
AT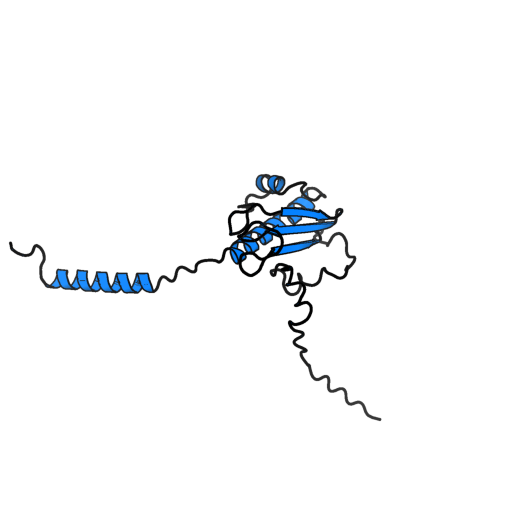OM 667 O O . TYR A 1 86 ? -12.786 0.217 -0.702 1.00 92.31 86 TYR A O 1
ATOM 675 N N . GLN A 1 87 ? -11.745 -1.156 0.739 1.00 90.12 87 GLN A N 1
ATOM 676 C CA . GLN A 1 87 ? -12.954 -1.685 1.363 1.00 90.12 87 GLN A CA 1
ATOM 677 C C . GLN A 1 87 ? -12.716 -1.936 2.848 1.00 90.12 87 GLN A C 1
ATOM 679 O O . GLN A 1 87 ? -11.646 -2.398 3.247 1.00 90.12 87 GLN A O 1
ATOM 684 N N . VAL A 1 88 ? -13.746 -1.697 3.655 1.00 86.62 88 VAL A N 1
ATOM 685 C CA . VAL A 1 88 ? -13.766 -2.051 5.077 1.00 86.62 88 VAL A CA 1
ATOM 686 C C . VAL A 1 88 ? -14.827 -3.123 5.280 1.00 86.62 88 VAL A C 1
ATOM 688 O O . VAL A 1 88 ? -15.999 -2.911 4.979 1.00 86.62 88 VAL A O 1
ATOM 691 N N . ALA A 1 89 ? -14.412 -4.293 5.755 1.00 80.25 89 ALA A N 1
ATOM 692 C CA . ALA A 1 89 ? -15.314 -5.361 6.152 1.00 80.25 89 ALA A CA 1
ATOM 693 C C . ALA A 1 89 ? -15.623 -5.214 7.649 1.00 80.25 89 ALA A C 1
ATOM 695 O O . ALA A 1 89 ? -14.753 -5.407 8.504 1.00 80.25 89 ALA A O 1
ATOM 696 N N . GLY A 1 90 ? -16.868 -4.851 7.963 1.00 76.31 90 GLY A N 1
ATOM 697 C CA . GLY A 1 90 ? -17.285 -4.540 9.332 1.00 76.31 90 GLY A CA 1
ATOM 698 C C . GLY A 1 90 ? -16.628 -3.257 9.849 1.00 76.31 90 GLY A C 1
ATOM 699 O O . GLY A 1 90 ? -16.602 -2.251 9.147 1.00 76.31 90 GLY A O 1
ATOM 700 N N . SER A 1 91 ? -16.102 -3.292 11.076 1.00 72.06 91 SER A N 1
ATOM 701 C CA . SER A 1 91 ? -15.428 -2.154 11.728 1.00 72.06 91 SER A CA 1
ATOM 702 C C . SER A 1 91 ? -13.936 -2.378 11.991 1.00 72.06 91 SER A C 1
ATOM 704 O O . SER A 1 91 ? -13.280 -1.518 12.574 1.00 72.06 91 SER A O 1
ATOM 706 N N . THR A 1 92 ? -13.390 -3.529 11.591 1.00 76.25 92 THR A N 1
ATOM 707 C CA . THR A 1 92 ? -12.070 -3.977 12.059 1.00 76.25 92 THR A CA 1
ATOM 708 C C . THR A 1 92 ? -11.128 -4.426 10.957 1.00 76.25 92 THR A C 1
ATOM 710 O O . THR A 1 92 ? -9.921 -4.375 11.172 1.00 76.25 92 THR A O 1
ATOM 713 N N . VAL A 1 93 ? -11.627 -4.844 9.788 1.00 81.44 93 VAL A N 1
ATOM 714 C CA . VAL A 1 93 ? -10.793 -5.393 8.711 1.00 81.44 93 VAL A CA 1
ATOM 715 C C . VAL A 1 93 ? -10.821 -4.479 7.497 1.00 81.44 93 VAL A C 1
ATOM 717 O O . VAL A 1 93 ? -11.876 -4.185 6.944 1.00 81.44 93 VAL A O 1
ATOM 720 N N . VAL A 1 94 ? -9.641 -4.080 7.041 1.00 85.12 94 VAL A N 1
ATOM 721 C CA . VAL A 1 94 ? -9.436 -3.302 5.821 1.00 85.12 94 VAL A CA 1
ATOM 722 C C . VAL A 1 94 ? -8.879 -4.197 4.723 1.00 85.12 94 VAL A C 1
ATOM 724 O O . VAL A 1 94 ? -7.983 -5.008 4.964 1.00 85.12 94 VAL A O 1
ATOM 727 N N . SER A 1 95 ? -9.379 -4.010 3.504 1.00 87.38 95 SER A N 1
ATOM 728 C CA . SER A 1 95 ? -8.856 -4.593 2.275 1.00 87.38 95 SER A CA 1
ATOM 729 C C . SER A 1 95 ? -8.452 -3.485 1.305 1.00 87.38 95 SER A C 1
ATOM 731 O O . SER A 1 95 ? -9.237 -2.578 1.034 1.00 87.38 95 SER A O 1
ATOM 733 N N . ILE A 1 96 ? -7.246 -3.585 0.753 1.00 89.62 96 ILE A N 1
ATOM 734 C CA . ILE A 1 96 ? -6.757 -2.742 -0.342 1.00 89.62 96 ILE A CA 1
ATOM 735 C C . ILE A 1 96 ? -6.399 -3.656 -1.512 1.00 89.62 96 ILE A C 1
ATOM 737 O O . ILE A 1 96 ? -5.745 -4.678 -1.302 1.00 89.62 96 ILE A O 1
ATOM 741 N N . ALA A 1 97 ? -6.823 -3.319 -2.728 1.00 90.44 97 ALA A N 1
ATOM 742 C CA . ALA A 1 97 ? -6.539 -4.116 -3.916 1.00 90.44 97 ALA A CA 1
ATOM 743 C C . ALA A 1 97 ? -6.091 -3.273 -5.120 1.00 90.44 97 ALA A C 1
ATOM 745 O O . ALA A 1 97 ? -6.567 -2.157 -5.322 1.00 90.44 97 ALA A O 1
ATOM 746 N N . SER A 1 98 ? -5.205 -3.846 -5.934 1.00 92.56 98 SER A N 1
ATOM 747 C CA . SER A 1 98 ? -4.871 -3.404 -7.293 1.00 92.56 98 SER A CA 1
ATOM 748 C C . SER A 1 98 ? -5.255 -4.516 -8.270 1.00 92.56 98 SER A C 1
ATOM 750 O O . SER A 1 98 ? -5.001 -5.689 -7.994 1.00 92.56 98 SER A O 1
ATOM 752 N N . LEU A 1 99 ? -5.857 -4.140 -9.400 1.00 91.69 99 LEU A N 1
ATOM 753 C CA . LEU A 1 99 ? -6.233 -5.045 -10.498 1.00 91.69 99 LEU A CA 1
ATOM 754 C C . LEU A 1 99 ? -5.077 -5.273 -11.489 1.00 91.69 99 LEU A C 1
ATOM 756 O O . LEU A 1 99 ? -5.305 -5.629 -12.639 1.00 91.69 99 LEU A O 1
ATOM 760 N N . GLY A 1 100 ? -3.843 -4.952 -11.094 1.00 91.88 100 GLY A N 1
ATOM 761 C CA . GLY A 1 100 ? -2.682 -5.063 -11.966 1.00 91.88 100 GLY A CA 1
ATOM 762 C C . GLY A 1 100 ? -2.738 -4.141 -13.188 1.00 91.88 100 GLY A C 1
ATOM 763 O O . GLY A 1 100 ? -3.519 -3.190 -13.287 1.00 91.88 100 GLY A O 1
ATOM 764 N N . LYS A 1 101 ? -1.866 -4.421 -14.155 1.00 93.88 101 LYS A N 1
ATOM 765 C CA . LYS A 1 101 ? -1.684 -3.616 -15.368 1.00 93.88 101 LYS A CA 1
ATOM 766 C C . LYS A 1 101 ? -2.924 -3.567 -16.268 1.00 93.88 101 LYS A C 1
ATOM 768 O O . LYS A 1 101 ? -3.130 -2.565 -16.953 1.00 93.88 101 LYS A O 1
ATOM 773 N N . ASP A 1 102 ? -3.716 -4.634 -16.315 1.00 92.94 102 ASP A N 1
ATOM 774 C CA . ASP A 1 102 ? -4.843 -4.783 -17.244 1.00 92.94 102 ASP A CA 1
ATOM 775 C C . ASP A 1 102 ? -6.176 -4.246 -16.700 1.00 92.94 102 ASP A C 1
ATOM 777 O O . ASP A 1 102 ? -7.142 -4.141 -17.462 1.00 92.94 102 ASP A O 1
ATOM 781 N N . LYS A 1 103 ? -6.207 -3.835 -15.425 1.00 93.06 103 LYS A N 1
ATOM 782 C CA . LYS A 1 103 ? -7.374 -3.270 -14.730 1.00 93.06 103 LYS A CA 1
ATOM 783 C C . LYS A 1 103 ? -8.560 -4.231 -14.670 1.00 93.06 103 LYS A C 1
ATOM 785 O O . LYS A 1 103 ? -9.709 -3.784 -14.606 1.00 93.06 103 LYS A O 1
ATOM 790 N N . LYS A 1 104 ? -8.308 -5.538 -14.734 1.00 92.38 104 LYS A N 1
ATOM 791 C CA . LYS A 1 104 ? -9.353 -6.560 -14.748 1.00 92.38 104 LYS A CA 1
ATOM 792 C C . LYS A 1 104 ? -9.122 -7.552 -13.614 1.00 92.38 104 LYS A C 1
ATOM 794 O O . LYS A 1 104 ? -7.980 -7.863 -13.322 1.00 92.38 104 LYS A O 1
ATOM 799 N N . PRO A 1 105 ? -10.193 -8.081 -13.001 1.00 89.31 105 PRO A N 1
ATOM 800 C CA . PRO A 1 105 ? -10.045 -9.139 -12.013 1.00 89.31 105 PRO A CA 1
ATOM 801 C C . PRO A 1 105 ? -9.347 -10.375 -12.597 1.00 89.31 105 PRO A C 1
ATOM 803 O O . PRO A 1 105 ? -9.708 -10.845 -13.679 1.00 89.31 105 PRO A O 1
ATOM 806 N N . GLY A 1 106 ? -8.436 -10.961 -11.826 1.00 85.19 106 GLY A N 1
ATOM 807 C CA . GLY A 1 106 ? -7.694 -12.170 -12.173 1.00 85.19 106 GLY A CA 1
ATOM 808 C C . GLY A 1 106 ? -6.303 -11.874 -12.730 1.00 85.19 106 GLY A C 1
ATOM 809 O O . GLY A 1 106 ? -5.543 -11.120 -12.134 1.00 85.19 106 GLY A O 1
ATOM 810 N N . GLY A 1 107 ? -5.942 -12.549 -13.822 1.00 84.75 107 GLY A N 1
ATOM 811 C CA . GLY A 1 107 ? -4.661 -12.354 -14.502 1.00 84.75 107 GLY A CA 1
ATOM 812 C C . GLY A 1 107 ? -3.456 -13.040 -13.846 1.00 84.75 107 GLY A C 1
ATOM 813 O O . GLY A 1 107 ? -3.550 -13.735 -12.836 1.00 84.75 107 GLY A O 1
ATOM 814 N N . SER A 1 108 ? -2.291 -12.879 -14.476 1.00 84.12 108 SER A N 1
ATOM 815 C CA . SER A 1 108 ? -1.012 -13.425 -14.011 1.00 84.12 108 SER A CA 1
ATOM 816 C C . SER A 1 108 ? 0.134 -12.449 -14.293 1.00 84.12 108 SER A C 1
ATOM 818 O O . SER A 1 108 ? 0.009 -11.533 -15.111 1.00 84.12 108 SER A O 1
ATOM 820 N N . GLY A 1 109 ? 1.262 -12.615 -13.595 1.00 86.62 109 GLY A N 1
ATOM 821 C CA . GLY A 1 109 ? 2.404 -11.706 -13.733 1.00 86.62 109 GLY A CA 1
ATOM 822 C C . GLY A 1 109 ? 2.011 -10.249 -13.425 1.00 86.62 109 GLY A C 1
ATOM 823 O O . GLY A 1 109 ? 1.358 -10.027 -12.406 1.00 86.62 109 GLY A O 1
ATOM 824 N N . PRO A 1 110 ? 2.357 -9.271 -14.285 1.00 87.19 110 PRO A N 1
ATOM 825 C CA . PRO A 1 110 ? 1.960 -7.867 -14.116 1.00 87.19 110 PRO A CA 1
ATOM 826 C C . PRO A 1 110 ? 0.448 -7.604 -14.173 1.00 87.19 110 PRO A C 1
ATOM 828 O O . PRO A 1 110 ? 0.004 -6.532 -13.777 1.00 87.19 110 PRO A O 1
ATOM 831 N N . ASN A 1 111 ? -0.341 -8.551 -14.686 1.00 89.56 111 ASN A N 1
ATOM 832 C CA . ASN A 1 111 ? -1.802 -8.459 -14.731 1.00 89.56 111 ASN A CA 1
ATOM 833 C C . ASN A 1 111 ? -2.456 -9.114 -13.508 1.00 89.56 111 ASN A C 1
ATOM 835 O O . ASN A 1 111 ? -3.670 -9.177 -13.441 1.00 89.56 111 ASN A O 1
ATOM 839 N N . ALA A 1 112 ? -1.677 -9.687 -12.586 1.00 86.50 112 ALA A N 1
ATOM 840 C CA . ALA A 1 112 ? -2.244 -10.365 -11.431 1.00 86.50 112 ALA A CA 1
ATOM 841 C C . ALA A 1 112 ? -2.841 -9.362 -10.438 1.00 86.50 112 ALA A C 1
ATOM 843 O O . ALA A 1 112 ? -2.169 -8.405 -10.045 1.00 86.50 112 ALA A O 1
ATOM 844 N N . ASP A 1 113 ? -4.035 -9.673 -9.937 1.00 88.19 113 ASP A N 1
ATOM 845 C CA . ASP A 1 113 ? -4.610 -8.992 -8.781 1.00 88.19 113 ASP A CA 1
ATOM 846 C C . ASP A 1 113 ? -3.659 -9.048 -7.575 1.00 88.19 113 ASP A C 1
ATOM 848 O O . ASP A 1 113 ? -3.193 -10.120 -7.159 1.00 88.19 113 ASP A O 1
ATOM 852 N N . LEU A 1 114 ? -3.436 -7.891 -6.956 1.00 86.88 114 LEU A N 1
ATOM 853 C CA . LEU A 1 114 ? -2.680 -7.758 -5.717 1.00 86.88 114 LEU A CA 1
ATOM 854 C C . LEU A 1 114 ? -3.630 -7.317 -4.607 1.00 86.88 114 LEU A C 1
ATOM 856 O O . LEU A 1 114 ? -4.168 -6.213 -4.659 1.00 86.88 114 LEU A O 1
ATOM 860 N N . VAL A 1 115 ? -3.844 -8.171 -3.602 1.00 85.25 115 VAL A N 1
ATOM 861 C CA . VAL A 1 115 ? -4.777 -7.893 -2.500 1.00 85.25 115 VAL A CA 1
ATOM 862 C C . VAL A 1 115 ? -4.058 -7.925 -1.156 1.00 85.25 115 VAL A C 1
ATOM 864 O O . VAL A 1 115 ? -3.381 -8.896 -0.818 1.00 85.25 115 VAL A O 1
ATOM 867 N N . TRP A 1 116 ? -4.263 -6.884 -0.356 1.00 82.69 116 TRP A N 1
ATOM 868 C CA . TRP A 1 116 ? -3.783 -6.773 1.017 1.00 82.69 116 TRP A CA 1
ATOM 869 C C . TRP A 1 116 ? -4.964 -6.670 1.969 1.00 82.69 116 TRP A C 1
ATOM 871 O O . TRP A 1 116 ? -5.869 -5.869 1.753 1.00 82.69 116 TRP A O 1
ATOM 881 N N . ARG A 1 117 ? -4.940 -7.458 3.045 1.00 81.44 117 ARG A N 1
ATOM 882 C CA . ARG A 1 117 ? -5.942 -7.415 4.114 1.00 81.44 117 ARG A CA 1
ATOM 883 C C . ARG A 1 117 ? -5.256 -7.259 5.460 1.00 81.44 117 ARG A C 1
ATOM 885 O O . ARG A 1 117 ? -4.268 -7.944 5.721 1.00 81.44 117 ARG A O 1
ATOM 892 N N . PHE A 1 118 ? -5.760 -6.368 6.306 1.00 75.69 118 PHE A N 1
ATOM 893 C CA . PHE A 1 118 ? -5.219 -6.150 7.645 1.00 75.69 118 PHE A CA 1
ATOM 894 C C . PHE A 1 118 ? -6.297 -5.705 8.629 1.00 75.69 118 PHE A C 1
ATOM 896 O O . PHE A 1 118 ? -7.286 -5.085 8.247 1.00 75.69 118 PHE A O 1
ATOM 903 N N . THR A 1 119 ? -6.091 -6.027 9.904 1.00 80.50 119 THR A N 1
ATOM 904 C CA . THR A 1 119 ? -6.919 -5.526 11.001 1.00 80.50 119 THR A CA 1
ATOM 905 C C . THR A 1 119 ? -6.489 -4.117 11.401 1.00 80.50 119 THR A C 1
ATOM 907 O O . THR A 1 119 ? -5.326 -3.745 11.243 1.00 80.50 119 THR A O 1
ATOM 910 N N . LEU A 1 120 ? -7.420 -3.314 11.902 1.00 81.19 120 LEU A N 1
ATOM 911 C CA . LEU A 1 120 ? -7.148 -1.970 12.406 1.00 81.19 120 LEU A CA 1
ATOM 912 C C . LEU A 1 120 ? -6.547 -2.019 13.812 1.00 81.19 120 LEU A C 1
ATOM 914 O O . LEU A 1 120 ? -6.773 -2.968 14.567 1.00 81.19 120 LEU A O 1
ATOM 918 N N . LYS A 1 121 ? -5.790 -0.982 14.172 1.00 74.88 121 LYS A N 1
ATOM 919 C CA . LYS A 1 121 ? -5.334 -0.748 15.547 1.00 74.88 121 LYS A CA 1
ATOM 920 C C . LYS A 1 121 ? -6.175 0.331 16.218 1.00 74.88 121 LYS A C 1
ATOM 922 O O . LYS A 1 121 ? -6.544 1.304 15.570 1.00 74.88 121 LYS A O 1
ATOM 927 N N . ASP A 1 122 ? -6.454 0.162 17.505 1.00 70.88 122 ASP A N 1
ATOM 928 C CA . ASP A 1 122 ? -7.025 1.214 18.341 1.00 70.88 122 ASP A CA 1
ATOM 929 C C . ASP A 1 122 ? -5.964 2.246 18.751 1.00 70.88 122 ASP A C 1
ATOM 931 O O . ASP A 1 122 ? -4.770 2.096 18.474 1.00 70.88 122 ASP A O 1
ATOM 935 N N . ALA A 1 123 ? -6.407 3.300 19.442 1.00 70.81 123 ALA A N 1
ATOM 936 C CA . ALA A 1 123 ? -5.544 4.365 19.950 1.00 70.81 123 ALA A CA 1
ATOM 937 C C . ALA A 1 123 ? -4.465 3.874 20.937 1.00 70.81 123 ALA A C 1
ATOM 939 O O . ALA A 1 123 ? -3.447 4.538 21.106 1.00 70.81 123 ALA A O 1
ATOM 940 N N . SER A 1 124 ? -4.647 2.702 21.561 1.00 72.31 124 SER A N 1
ATOM 941 C CA . SER A 1 124 ? -3.637 2.078 22.429 1.00 72.31 124 SER A CA 1
ATOM 942 C C . SER A 1 124 ? -2.590 1.272 21.646 1.00 72.31 124 SER A C 1
ATOM 944 O O . SER A 1 124 ? -1.661 0.712 22.226 1.00 72.31 124 SER A O 1
ATOM 946 N N . GLY A 1 125 ? -2.730 1.200 20.318 1.00 68.31 125 GLY A N 1
ATOM 947 C CA . GLY A 1 125 ? -1.889 0.393 19.439 1.00 68.31 125 GLY A CA 1
ATOM 948 C C . GLY A 1 125 ? -2.248 -1.094 19.444 1.00 68.31 125 GLY A C 1
ATOM 949 O O . GLY A 1 125 ? -1.548 -1.889 18.803 1.00 68.31 125 GLY A O 1
ATOM 950 N N . LYS A 1 126 ? -3.331 -1.481 20.128 1.00 72.62 126 LYS A N 1
ATOM 951 C CA . LYS A 1 126 ? -3.837 -2.851 20.179 1.00 72.62 126 LYS A CA 1
ATOM 952 C C . LYS A 1 126 ? -4.702 -3.126 18.950 1.00 72.62 126 LYS A C 1
ATOM 954 O O . LYS A 1 126 ? -5.410 -2.262 18.449 1.00 72.62 126 LYS A O 1
ATOM 959 N N . TRP A 1 127 ? -4.635 -4.348 18.435 1.00 67.38 127 TRP A N 1
ATOM 960 C CA . TRP A 1 127 ? -5.453 -4.765 17.297 1.00 67.38 127 TRP A CA 1
ATOM 961 C C . TRP A 1 127 ? -6.934 -4.856 17.681 1.00 67.38 127 TRP A C 1
ATOM 963 O O . TRP A 1 127 ? -7.285 -5.525 18.655 1.00 67.38 127 TRP A O 1
ATOM 973 N N . ILE A 1 128 ? -7.797 -4.221 16.889 1.00 63.44 128 ILE A N 1
ATOM 974 C CA . ILE A 1 128 ? -9.253 -4.276 17.033 1.00 63.44 128 ILE A CA 1
ATOM 975 C C . ILE A 1 128 ? -9.746 -5.528 16.297 1.00 63.44 128 ILE A C 1
ATOM 977 O O . ILE A 1 128 ? -9.512 -5.673 15.100 1.00 63.44 128 ILE A O 1
ATOM 981 N N . GLY A 1 129 ? -10.410 -6.445 17.010 1.00 51.31 129 GLY A N 1
ATOM 982 C CA . GLY A 1 129 ? -10.868 -7.727 16.455 1.00 51.31 129 GLY A CA 1
ATOM 983 C C . GLY A 1 129 ? -9.777 -8.800 16.456 1.00 51.31 129 GLY A C 1
ATOM 984 O O . GLY A 1 129 ? -9.223 -9.149 15.419 1.00 51.31 129 GLY A O 1
ATOM 985 N N . THR A 1 130 ? -9.450 -9.336 17.634 1.00 40.84 130 THR A N 1
ATOM 986 C CA . THR A 1 130 ? -8.552 -10.494 17.783 1.00 40.84 130 THR A CA 1
ATOM 987 C C . THR A 1 130 ? -9.343 -11.796 17.823 1.00 40.84 130 THR A C 1
ATOM 989 O O . THR A 1 130 ? -9.300 -12.544 18.796 1.00 40.84 130 THR A O 1
ATOM 992 N N . ASN A 1 131 ? -10.089 -12.078 16.771 1.00 39.94 131 ASN A N 1
ATOM 993 C CA . ASN A 1 131 ? -10.464 -13.434 16.421 1.00 39.94 131 ASN A CA 1
ATOM 994 C C . ASN A 1 131 ? -9.613 -13.782 15.209 1.00 39.94 131 ASN A C 1
ATOM 996 O O . ASN A 1 131 ? -9.853 -13.310 14.104 1.00 39.94 131 ASN A O 1
ATOM 1000 N N . TRP A 1 132 ? -8.557 -14.544 15.489 1.00 43.00 132 TRP A N 1
ATOM 1001 C CA . TRP A 1 132 ? -7.599 -15.137 14.565 1.00 43.00 132 TRP A CA 1
ATOM 1002 C C . TRP A 1 132 ? -8.330 -16.030 13.554 1.00 43.00 132 TRP A C 1
ATOM 1004 O O . TRP A 1 132 ? -8.300 -17.250 13.644 1.00 43.00 132 TRP A O 1
ATOM 1014 N N . GLN A 1 133 ? -9.082 -15.415 12.645 1.00 38.91 133 GLN A N 1
ATOM 1015 C CA . GLN A 1 133 ? -9.874 -16.108 11.647 1.00 38.91 133 GLN A CA 1
ATOM 1016 C C . GLN A 1 133 ? -8.936 -16.550 10.526 1.00 38.91 133 GLN A C 1
ATOM 1018 O O . GLN A 1 133 ? -8.174 -15.766 9.950 1.00 38.91 133 GLN A O 1
ATOM 1023 N N . GLU A 1 134 ? -8.959 -17.858 10.299 1.00 39.25 134 GLU A N 1
ATOM 1024 C CA . GLU A 1 134 ? -8.230 -18.589 9.273 1.00 39.25 134 GLU A CA 1
ATOM 1025 C C . GLU A 1 134 ? -8.263 -17.819 7.940 1.00 39.25 134 GLU A C 1
ATOM 1027 O O . GLU A 1 134 ? -9.321 -17.565 7.369 1.00 39.25 134 GLU A O 1
ATOM 1032 N N . GLY A 1 135 ? -7.092 -17.366 7.479 1.00 46.12 135 GLY A N 1
ATOM 1033 C CA . GLY A 1 135 ? -6.945 -16.518 6.285 1.00 46.12 135 GLY A CA 1
ATOM 1034 C C . GLY A 1 135 ? -6.196 -15.200 6.518 1.00 46.12 135 GLY A C 1
ATOM 1035 O O . GLY A 1 135 ? -5.691 -14.613 5.563 1.00 46.12 135 GLY A O 1
ATOM 1036 N N . CYS A 1 136 ? -6.024 -14.768 7.774 1.00 42.94 136 CYS A N 1
ATOM 1037 C CA . CYS A 1 136 ? -5.124 -13.660 8.142 1.00 42.94 136 CYS A CA 1
ATOM 1038 C C . CYS A 1 136 ? -3.638 -14.075 8.248 1.00 42.94 136 CYS A C 1
ATOM 1040 O O . CYS A 1 136 ? -2.775 -13.259 8.590 1.00 42.94 136 CYS A O 1
ATOM 1042 N N . TYR A 1 137 ? -3.315 -15.332 7.926 1.00 42.09 137 TYR A N 1
ATOM 1043 C CA . TYR A 1 137 ? -1.946 -15.833 7.832 1.00 42.09 137 TYR A CA 1
ATOM 1044 C C . TYR A 1 137 ? -1.283 -15.342 6.545 1.00 42.09 137 TYR A C 1
ATOM 1046 O O . TYR A 1 137 ? -1.318 -16.005 5.515 1.00 42.09 137 TYR A O 1
ATOM 1054 N N . ASN A 1 138 ? -0.667 -14.163 6.633 1.00 44.34 138 ASN A N 1
ATOM 1055 C CA . ASN A 1 138 ? 0.687 -13.976 6.102 1.00 44.34 138 ASN A CA 1
ATOM 1056 C C . ASN A 1 138 ? 1.357 -12.661 6.514 1.00 44.34 138 ASN A C 1
ATOM 1058 O O . ASN A 1 138 ? 2.535 -12.488 6.229 1.00 44.34 138 ASN A O 1
ATOM 1062 N N . TRP A 1 139 ? 0.686 -11.739 7.212 1.00 45.34 139 TRP A N 1
ATOM 1063 C CA . TRP A 1 139 ? 1.280 -10.415 7.431 1.00 45.34 139 TRP A CA 1
ATOM 1064 C C . TRP A 1 139 ? 2.397 -10.373 8.493 1.00 45.34 139 TRP A C 1
ATOM 1066 O O . TRP A 1 139 ? 3.308 -9.573 8.365 1.00 45.34 139 TRP A O 1
ATOM 1076 N N . LEU A 1 140 ? 2.395 -11.187 9.553 1.00 39.09 140 LEU A N 1
ATOM 1077 C CA . LEU A 1 140 ? 3.490 -11.116 10.548 1.00 39.09 140 LEU A CA 1
ATOM 1078 C C . LEU A 1 140 ? 4.801 -11.746 10.047 1.00 39.09 140 LEU A C 1
ATOM 1080 O O . LEU A 1 140 ? 5.874 -11.283 10.417 1.00 39.09 140 LEU A O 1
ATOM 1084 N N . ALA A 1 141 ? 4.713 -12.763 9.184 1.00 39.72 141 ALA A N 1
ATOM 1085 C CA . ALA A 1 141 ? 5.872 -13.424 8.579 1.00 39.72 141 ALA A CA 1
ATOM 1086 C C . ALA A 1 141 ? 6.302 -12.766 7.253 1.00 39.72 141 ALA A C 1
ATOM 1088 O O . ALA A 1 141 ? 7.490 -12.681 6.956 1.00 39.72 141 ALA A O 1
ATOM 1089 N N . TYR A 1 142 ? 5.335 -12.263 6.477 1.00 47.66 142 TYR A N 1
ATOM 1090 C CA . TYR A 1 142 ? 5.530 -11.563 5.208 1.00 47.66 142 TYR A CA 1
ATOM 1091 C C . TYR A 1 142 ? 4.587 -10.359 5.132 1.00 47.66 142 TYR A C 1
ATOM 1093 O O . TYR A 1 142 ? 3.641 -10.362 4.338 1.00 47.66 142 TYR A O 1
ATOM 1101 N N . PRO A 1 143 ? 4.855 -9.293 5.905 1.00 47.75 143 PRO A N 1
ATOM 1102 C CA . PRO A 1 143 ? 4.026 -8.085 5.918 1.00 47.75 143 PRO A CA 1
ATOM 1103 C C . PRO A 1 143 ? 3.920 -7.413 4.548 1.00 47.75 143 PRO A C 1
ATOM 1105 O O . PRO A 1 143 ? 3.231 -6.428 4.379 1.00 47.75 143 PRO A O 1
ATOM 1108 N N . PHE A 1 144 ? 4.614 -7.919 3.537 1.00 50.00 144 PHE A N 1
ATOM 1109 C CA . PHE A 1 144 ? 4.911 -7.197 2.320 1.00 50.00 144 PHE A CA 1
ATOM 1110 C C . PHE A 1 144 ? 4.547 -7.974 1.051 1.00 50.00 144 PHE A C 1
ATOM 1112 O O . PHE A 1 144 ? 4.880 -7.543 -0.048 1.00 50.00 144 PHE A O 1
ATOM 1119 N N . ARG A 1 145 ? 3.852 -9.119 1.169 1.00 54.09 145 ARG A N 1
ATOM 1120 C CA . ARG A 1 145 ? 3.410 -9.897 0.003 1.00 54.09 145 ARG A CA 1
ATOM 1121 C C . ARG A 1 145 ? 1.893 -9.794 -0.182 1.00 54.09 145 ARG A C 1
ATOM 1123 O O . ARG A 1 145 ? 1.162 -10.240 0.702 1.00 54.09 145 ARG A O 1
ATOM 1130 N N . PRO A 1 146 ? 1.406 -9.238 -1.306 1.00 57.19 146 PRO A N 1
ATOM 1131 C CA . PRO A 1 146 ? -0.008 -9.333 -1.637 1.00 57.19 146 PRO A CA 1
ATOM 1132 C C . PRO A 1 146 ? -0.421 -10.800 -1.733 1.00 57.19 146 PRO A C 1
ATOM 1134 O O . PRO A 1 146 ? 0.340 -11.645 -2.219 1.00 57.19 146 PRO A O 1
ATOM 1137 N N . ILE A 1 147 ? -1.653 -11.090 -1.326 1.00 62.84 147 ILE A N 1
ATOM 1138 C CA . ILE A 1 147 ? -2.318 -12.325 -1.716 1.00 62.84 147 ILE A CA 1
ATOM 1139 C C . ILE A 1 147 ? -2.572 -12.178 -3.215 1.00 62.84 147 ILE A C 1
ATOM 1141 O O . ILE A 1 147 ? -3.534 -11.532 -3.628 1.00 62.84 147 ILE A O 1
ATOM 1145 N N . ARG A 1 148 ? -1.683 -12.740 -4.040 1.00 59.41 148 ARG A N 1
ATOM 1146 C CA . ARG A 1 148 ? -2.046 -13.019 -5.427 1.00 59.41 148 ARG A CA 1
ATOM 1147 C C . ARG A 1 148 ? -3.181 -14.022 -5.359 1.00 59.41 148 ARG A C 1
ATOM 1149 O O . ARG A 1 148 ? -3.034 -15.039 -4.676 1.00 59.41 148 ARG A O 1
ATOM 1156 N N . LYS A 1 149 ? -4.300 -13.758 -6.040 1.00 52.50 149 LYS A N 1
ATOM 1157 C CA . LYS A 1 149 ? -5.223 -14.843 -6.379 1.00 52.50 149 LYS A CA 1
ATOM 1158 C C . LYS A 1 149 ? -4.413 -15.817 -7.227 1.00 52.50 149 LYS A C 1
ATOM 1160 O O . LYS A 1 149 ? -4.187 -15.586 -8.408 1.00 52.50 149 LYS A O 1
ATOM 1165 N N . LEU A 1 150 ? -3.852 -16.823 -6.561 1.00 40.38 150 LEU A N 1
ATOM 1166 C CA . LEU A 1 150 ? -3.174 -17.931 -7.202 1.00 40.38 150 LEU A CA 1
ATOM 1167 C C . LEU A 1 150 ? -4.174 -18.518 -8.188 1.00 40.38 150 LEU A C 1
ATOM 1169 O O . LEU A 1 150 ? -5.353 -18.652 -7.847 1.00 40.38 150 LEU A O 1
ATOM 1173 N N . ASP A 1 151 ? -3.694 -18.836 -9.389 1.00 36.94 151 ASP A N 1
ATOM 1174 C CA . ASP A 1 151 ? -4.402 -19.694 -10.332 1.00 36.94 151 ASP A CA 1
ATOM 1175 C C . ASP A 1 151 ? -5.217 -20.744 -9.562 1.00 36.94 151 ASP A C 1
ATOM 1177 O O . ASP A 1 151 ? -4.651 -21.398 -8.673 1.00 36.94 151 ASP A O 1
ATOM 1181 N N . PRO A 1 152 ? -6.501 -20.972 -9.894 1.00 37.72 152 PRO A N 1
ATOM 1182 C CA . PRO A 1 152 ? -7.325 -21.980 -9.224 1.00 37.72 152 PRO A CA 1
ATOM 1183 C C . PRO A 1 152 ? -6.747 -23.413 -9.290 1.00 37.72 152 PRO A C 1
ATOM 1185 O O . PRO A 1 152 ? -7.316 -24.322 -8.698 1.00 37.72 152 PRO A O 1
ATOM 1188 N N . GLY A 1 153 ? -5.606 -23.627 -9.964 1.00 35.03 153 GLY A N 1
ATOM 1189 C CA . GLY A 1 153 ? -4.853 -24.883 -10.014 1.00 35.03 153 GLY A CA 1
ATOM 1190 C C . GLY A 1 153 ? -3.556 -24.959 -9.188 1.00 35.03 153 GLY A C 1
ATOM 1191 O O . GLY A 1 153 ? -2.844 -25.949 -9.335 1.00 35.03 153 GLY A O 1
ATOM 1192 N N . LYS A 1 154 ? -3.191 -23.967 -8.354 1.00 35.91 154 LYS A N 1
ATOM 1193 C CA . LYS A 1 154 ? -1.954 -24.017 -7.528 1.00 35.91 154 LYS A CA 1
ATOM 1194 C C . LYS A 1 154 ? -2.132 -23.572 -6.069 1.00 35.91 154 LYS A C 1
ATOM 1196 O O . LYS A 1 154 ? -1.278 -22.887 -5.506 1.00 35.91 154 LYS A O 1
ATOM 1201 N N . SER A 1 155 ? -3.212 -23.992 -5.415 1.00 35.62 155 SER A N 1
ATOM 1202 C CA . SER A 1 155 ? -3.244 -24.011 -3.948 1.00 35.62 155 SER A CA 1
ATOM 1203 C C . SER A 1 155 ? -2.392 -25.180 -3.447 1.00 35.62 155 SER A C 1
ATOM 1205 O O . SER A 1 155 ? -2.662 -26.320 -3.813 1.00 35.62 155 SER A O 1
ATOM 1207 N N . ASN A 1 156 ? -1.414 -24.897 -2.586 1.00 36.34 156 ASN A N 1
ATOM 1208 C CA . ASN A 1 156 ? -0.509 -25.842 -1.910 1.00 36.34 156 ASN A CA 1
ATOM 1209 C C . ASN A 1 156 ? 0.750 -26.219 -2.699 1.00 36.34 156 ASN A C 1
ATOM 1211 O O . ASN A 1 156 ? 0.846 -27.335 -3.191 1.00 36.34 156 ASN A O 1
ATOM 1215 N N . GLN A 1 157 ? 1.745 -25.323 -2.747 1.00 36.78 157 GLN A N 1
ATOM 1216 C CA . GLN A 1 157 ? 3.173 -25.684 -2.659 1.00 36.78 157 GLN A CA 1
ATOM 1217 C C . GLN A 1 157 ? 4.070 -24.435 -2.689 1.00 36.78 157 GLN A C 1
ATOM 1219 O O . GLN A 1 157 ? 4.544 -24.023 -3.735 1.00 36.78 157 GLN A O 1
ATOM 1224 N N . THR A 1 158 ? 4.300 -23.846 -1.517 1.00 33.38 158 THR A N 1
ATOM 1225 C CA . THR A 1 158 ? 5.525 -23.126 -1.106 1.00 33.38 158 THR A CA 1
ATOM 1226 C C . THR A 1 158 ? 5.292 -22.776 0.362 1.00 33.38 158 THR A C 1
ATOM 1228 O O . THR A 1 158 ? 4.397 -21.999 0.661 1.00 33.38 158 THR A O 1
ATOM 1231 N N . GLY A 1 159 ? 5.961 -23.302 1.368 1.00 30.14 159 GLY A N 1
ATOM 1232 C CA . GLY A 1 159 ? 7.142 -24.132 1.458 1.00 30.14 159 GLY A CA 1
ATOM 1233 C C . GLY A 1 159 ? 7.455 -24.081 2.944 1.00 30.14 159 GLY A C 1
ATOM 1234 O O . GLY A 1 159 ? 8.057 -23.123 3.420 1.00 30.14 159 GLY A O 1
ATOM 1235 N N . LEU A 1 160 ? 6.928 -25.054 3.683 1.00 28.00 160 LEU A N 1
ATOM 1236 C CA . LEU A 1 160 ? 7.329 -25.321 5.052 1.00 28.00 160 LEU A CA 1
ATOM 1237 C C . LEU A 1 160 ? 8.802 -25.737 4.951 1.00 28.00 160 LEU A C 1
ATOM 1239 O O . LEU A 1 160 ? 9.106 -26.895 4.674 1.00 28.00 160 LEU A O 1
ATOM 1243 N N . VAL A 1 161 ? 9.734 -24.792 5.100 1.00 31.53 161 VAL A N 1
ATOM 1244 C CA . VAL A 1 161 ? 11.089 -25.156 5.516 1.00 31.53 161 VAL A CA 1
ATOM 1245 C C . VAL A 1 161 ? 10.921 -25.605 6.958 1.00 31.53 161 VAL A C 1
ATOM 1247 O O . VAL A 1 161 ? 10.972 -24.816 7.898 1.00 31.53 161 VAL A O 1
ATOM 1250 N N . SER A 1 162 ? 10.594 -26.889 7.092 1.00 31.67 162 SER A N 1
ATOM 1251 C CA . SER A 1 162 ? 10.705 -27.640 8.324 1.00 31.67 162 SER A CA 1
ATOM 1252 C C . SER A 1 162 ? 12.172 -27.571 8.723 1.00 31.67 162 SER A C 1
ATOM 1254 O O . SER A 1 162 ? 13.006 -28.334 8.240 1.00 31.67 162 SER A O 1
ATOM 1256 N N . GLY A 1 163 ? 12.512 -26.582 9.547 1.00 27.56 163 GLY A N 1
ATOM 1257 C CA . GLY A 1 163 ? 13.713 -26.647 10.351 1.00 27.56 163 GLY A CA 1
ATOM 1258 C C . GLY A 1 163 ? 13.527 -27.819 11.299 1.00 27.56 163 GLY A C 1
ATOM 1259 O O . GLY A 1 163 ? 12.933 -27.668 12.363 1.00 27.56 163 GLY A O 1
ATOM 1260 N N . THR A 1 164 ? 14.004 -28.999 10.906 1.00 34.78 164 THR A N 1
ATOM 1261 C CA . THR A 1 164 ? 14.210 -30.112 11.827 1.00 34.78 164 THR A CA 1
ATOM 1262 C C . THR A 1 164 ? 15.344 -29.711 12.762 1.00 34.78 164 THR A C 1
ATOM 1264 O O . THR A 1 164 ? 16.506 -30.050 12.545 1.00 34.78 164 THR A O 1
ATOM 1267 N N . ASN A 1 165 ? 15.010 -28.920 13.779 1.00 32.16 165 ASN A N 1
ATOM 1268 C CA . ASN A 1 165 ? 15.868 -28.716 14.926 1.00 32.16 165 ASN A CA 1
ATOM 1269 C C . ASN A 1 165 ? 15.805 -30.014 15.734 1.00 32.16 165 ASN A C 1
ATOM 1271 O O . ASN A 1 165 ? 14.758 -30.369 16.279 1.00 32.16 165 ASN A O 1
ATOM 1275 N N . GLY A 1 166 ? 16.899 -30.773 15.696 1.00 32.19 166 GLY A N 1
ATOM 1276 C CA . GLY A 1 166 ? 17.036 -32.048 16.380 1.00 32.19 166 GLY A CA 1
ATOM 1277 C C . GLY A 1 166 ? 16.866 -31.869 17.882 1.00 32.19 166 GLY A C 1
ATOM 1278 O O . GLY A 1 166 ? 17.806 -31.505 18.583 1.00 32.19 166 GLY A O 1
ATOM 1279 N N . LYS A 1 167 ? 15.666 -32.164 18.379 1.00 34.53 167 LYS A N 1
ATOM 1280 C CA . LYS A 1 167 ? 15.411 -32.355 19.801 1.00 34.53 167 LYS A CA 1
ATOM 1281 C C . LYS A 1 167 ? 15.807 -33.785 20.160 1.00 34.53 167 LYS A C 1
ATOM 1283 O O . LYS A 1 167 ? 15.059 -34.732 19.934 1.00 34.53 167 LYS A O 1
ATOM 1288 N N . LYS A 1 168 ? 17.041 -33.942 20.636 1.00 38.16 168 LYS A N 1
ATOM 1289 C CA . LYS A 1 168 ? 17.590 -35.205 21.134 1.00 38.16 168 LYS A CA 1
ATOM 1290 C C . LYS A 1 168 ? 17.189 -35.357 22.607 1.00 38.16 168 LYS A C 1
ATOM 1292 O O . LYS A 1 168 ? 18.009 -35.154 23.492 1.00 38.16 168 LYS A O 1
ATOM 1297 N N . ASP A 1 169 ? 15.926 -35.690 22.854 1.00 39.09 169 ASP A N 1
ATOM 1298 C CA . ASP A 1 169 ? 15.462 -36.124 24.175 1.00 39.09 169 ASP A CA 1
ATOM 1299 C C . ASP A 1 169 ? 15.565 -37.661 24.216 1.00 39.09 169 ASP A C 1
ATOM 1301 O O . ASP A 1 169 ? 14.670 -38.362 23.752 1.00 39.09 169 ASP A O 1
ATOM 1305 N N . ILE A 1 170 ? 16.688 -38.194 24.714 1.00 36.84 170 ILE A N 1
ATOM 1306 C CA . ILE A 1 170 ? 16.805 -39.611 25.099 1.00 36.84 170 ILE A CA 1
ATOM 1307 C C . ILE A 1 170 ? 16.723 -39.660 26.624 1.00 36.84 170 ILE A C 1
ATOM 1309 O O . ILE A 1 170 ? 17.711 -39.422 27.314 1.00 36.84 170 ILE A O 1
ATOM 1313 N N . GLY A 1 171 ? 15.526 -39.944 27.132 1.00 29.11 171 GLY A N 1
ATOM 1314 C CA . GLY A 1 171 ? 15.312 -40.476 28.473 1.00 29.11 171 GLY A CA 1
ATOM 1315 C C . GLY A 1 171 ? 15.035 -41.973 28.357 1.00 29.11 171 GLY A C 1
ATOM 1316 O O . GLY A 1 171 ? 14.100 -42.363 27.660 1.00 29.11 171 GLY A O 1
ATOM 1317 N N . ALA A 1 172 ? 15.877 -42.784 28.998 1.00 37.19 172 ALA A N 1
ATOM 1318 C CA . ALA A 1 172 ? 15.635 -44.206 29.235 1.00 37.19 172 ALA A CA 1
ATOM 1319 C C . ALA A 1 172 ? 14.389 -44.400 30.121 1.00 37.19 172 ALA A C 1
ATOM 1321 O O . ALA A 1 172 ? 14.012 -43.492 30.872 1.00 37.19 172 ALA A O 1
ATOM 1322 N N . PRO A 1 173 ? 13.744 -45.566 30.028 1.00 41.88 173 PRO A N 1
ATOM 1323 C CA . PRO A 1 173 ? 14.047 -46.610 31.014 1.00 41.88 173 PRO A CA 1
ATOM 1324 C C . PRO A 1 173 ? 14.665 -47.879 30.417 1.00 41.88 173 PRO A C 1
ATOM 1326 O O . PRO A 1 173 ? 14.291 -48.258 29.284 1.00 41.88 173 PRO A O 1
#

pLDDT: mean 71.54, std 20.35, range [27.56, 93.88]

Radius of gyration: 26.08 Å; chains: 1; bounding box: 65×72×73 Å

Sequence (173 aa):
MKSLFPKPWRMLFACLSVLAGVLLIWCNVSIISPEDRTYTSVSMLRTAINSFVAANGRAPTNLDELISYEPCVRTLNDGWGNPLIYQVAGSTVVSIASLGKDKKPGGSGPNADLVWRFTLKDASGKWIGTNWQEGCYNWLAYPFRPIRKLDPGKSNQTGLVSGTNGKKDIGAP

Foldseek 3Di:
DPDPDDPVVVVVVVVVVVVVVVVVVVPPPPPDDLLNQQLVLVVQLQVLQQVCCQVPVFGDPDSVVSVVVPVSNPDQATSLRHGWDWDDDDTWKIKIKDQFNVRDAADDDRRWIFMDMDTHAYNVRHGDDPPPPPPNPDCVPCVRGGPGPPDPPDDDDDDPPPPPPDPPDDDDD